Protein AF-A0A175RTV7-F1 (afdb_monomer_lite)

pLDDT: mean 84.12, std 11.76, range [58.38, 96.94]

Structure (mmCIF, N/CA/C/O backbone):
data_AF-A0A175RTV7-F1
#
_entry.id   AF-A0A175RTV7-F1
#
loop_
_atom_site.group_PDB
_atom_site.id
_atom_site.type_symbol
_atom_site.label_atom_id
_atom_site.label_alt_id
_atom_site.label_comp_id
_atom_site.label_asym_id
_atom_site.label_entity_id
_atom_site.label_seq_id
_atom_site.pdbx_PDB_ins_code
_atom_site.Cartn_x
_atom_site.Cartn_y
_atom_site.Cartn_z
_atom_site.occupancy
_atom_site.B_iso_or_equiv
_atom_site.auth_seq_id
_atom_site.auth_comp_id
_atom_site.auth_asym_id
_atom_site.auth_atom_id
_atom_site.pdbx_PDB_model_num
ATOM 1 N N . MET A 1 1 ? -11.608 0.494 -7.514 1.00 93.56 1 MET A N 1
ATOM 2 C CA . MET A 1 1 ? -11.726 1.515 -6.452 1.00 93.56 1 MET A CA 1
ATOM 3 C C . MET A 1 1 ? -10.371 1.697 -5.783 1.00 93.56 1 MET A C 1
ATOM 5 O O . MET A 1 1 ? -9.765 0.704 -5.418 1.00 93.56 1 MET A O 1
ATOM 9 N N . HIS A 1 2 ? -9.890 2.932 -5.644 1.00 95.94 2 HIS A N 1
ATOM 10 C CA . HIS A 1 2 ? -8.653 3.242 -4.916 1.00 95.94 2 HIS A CA 1
ATOM 11 C C . HIS A 1 2 ? -8.987 3.755 -3.511 1.00 95.94 2 HIS A C 1
ATOM 13 O O . HIS A 1 2 ? -9.910 4.559 -3.375 1.00 95.94 2 HIS A O 1
ATOM 19 N N . VAL A 1 3 ? -8.241 3.316 -2.498 1.00 96.69 3 VAL A N 1
ATOM 20 C CA . VAL A 1 3 ? -8.304 3.851 -1.134 1.00 96.69 3 VAL A CA 1
ATOM 21 C C . VAL A 1 3 ? -7.071 4.715 -0.880 1.00 96.69 3 VAL A C 1
ATOM 23 O O . VAL A 1 3 ? -5.946 4.215 -0.840 1.00 96.69 3 VAL A O 1
ATOM 26 N N . ASP A 1 4 ? -7.281 6.010 -0.659 1.00 96.94 4 ASP A N 1
ATOM 27 C CA . ASP A 1 4 ? -6.232 6.890 -0.148 1.00 96.94 4 ASP A CA 1
ATOM 28 C C . ASP A 1 4 ? -6.165 6.750 1.379 1.00 96.94 4 ASP A C 1
ATOM 30 O O . ASP A 1 4 ? -6.977 7.306 2.121 1.00 96.94 4 ASP A O 1
ATOM 34 N N . ALA A 1 5 ? -5.200 5.962 1.846 1.00 95.56 5 ALA A N 1
ATOM 35 C CA . ALA A 1 5 ? -4.902 5.762 3.256 1.00 95.56 5 ALA A CA 1
ATOM 36 C C . ALA A 1 5 ? -3.580 6.447 3.634 1.00 95.56 5 ALA A C 1
ATOM 38 O O . ALA A 1 5 ? -2.893 6.002 4.553 1.00 95.56 5 ALA A O 1
ATOM 39 N N . ALA A 1 6 ? -3.210 7.542 2.962 1.00 96.25 6 ALA A N 1
ATOM 40 C CA . ALA A 1 6 ? -1.899 8.152 3.126 1.00 96.25 6 ALA A CA 1
ATOM 41 C C . ALA A 1 6 ? -1.591 8.489 4.594 1.00 96.25 6 ALA A C 1
ATOM 43 O O . ALA A 1 6 ? -0.526 8.147 5.099 1.00 96.25 6 ALA A O 1
ATOM 44 N N . TYR A 1 7 ? -2.542 9.107 5.304 1.00 94.69 7 TYR A N 1
ATOM 45 C CA . TYR A 1 7 ? -2.425 9.341 6.748 1.00 94.69 7 TYR A CA 1
ATOM 46 C C . TYR A 1 7 ? -2.961 8.150 7.559 1.00 94.69 7 TYR A C 1
ATOM 48 O O . TYR A 1 7 ? -2.250 7.600 8.393 1.00 94.69 7 TYR A O 1
ATOM 56 N N . GLY A 1 8 ? -4.202 7.723 7.293 1.00 93.44 8 GLY A N 1
ATOM 57 C CA . GLY A 1 8 ? -4.914 6.722 8.102 1.00 93.44 8 GLY A CA 1
ATOM 58 C C . GLY A 1 8 ? -4.361 5.294 8.030 1.00 93.44 8 GLY A C 1
ATOM 59 O O . GLY A 1 8 ? -4.645 4.488 8.911 1.00 93.44 8 GLY A O 1
ATOM 60 N N . GLY A 1 9 ? -3.535 4.974 7.036 1.00 91.44 9 GLY A N 1
ATOM 61 C CA . GLY A 1 9 ? -2.950 3.648 6.848 1.00 91.44 9 GLY A CA 1
ATOM 62 C C . GLY A 1 9 ? -2.014 3.224 7.983 1.00 91.44 9 GLY A C 1
ATOM 63 O O . GLY A 1 9 ? -1.865 2.034 8.246 1.00 91.44 9 GLY A O 1
ATOM 64 N N . GLY A 1 10 ? -1.470 4.177 8.750 1.00 91.50 10 GLY A N 1
ATOM 65 C CA . GLY A 1 10 ? -0.723 3.871 9.973 1.00 91.50 10 GLY A CA 1
ATOM 66 C C . GLY A 1 10 ? -1.550 3.136 11.039 1.00 91.50 10 GLY A C 1
ATOM 67 O O . GLY A 1 10 ? -0.984 2.440 11.880 1.00 91.50 10 GLY A O 1
ATOM 68 N N . LEU A 1 11 ? -2.887 3.223 10.989 1.00 92.69 11 LEU A N 1
ATOM 69 C CA . LEU A 1 11 ? -3.777 2.506 11.909 1.00 92.69 11 LEU A CA 1
ATOM 70 C C . LEU A 1 11 ? -3.725 0.981 11.728 1.00 92.69 11 LEU A C 1
ATOM 72 O O . LEU A 1 11 ? -4.061 0.264 12.671 1.00 92.69 11 LEU A O 1
ATOM 76 N N . LEU A 1 12 ? -3.244 0.471 10.585 1.00 88.69 12 LEU A N 1
ATOM 7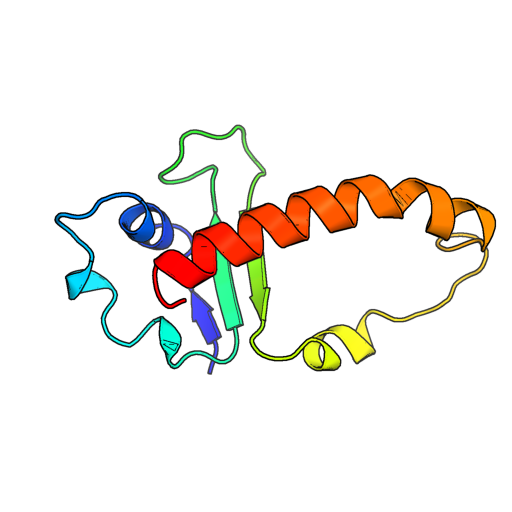7 C CA . LEU A 1 12 ? -3.038 -0.968 10.363 1.00 88.69 12 LEU A CA 1
ATOM 78 C C . LEU A 1 12 ? -2.140 -1.580 11.443 1.00 88.69 12 LEU A C 1
ATOM 80 O O . LEU A 1 12 ? -2.431 -2.650 11.978 1.00 88.69 12 LEU A O 1
ATOM 84 N N . PHE A 1 13 ? -1.107 -0.843 11.847 1.00 86.75 13 PHE A N 1
ATOM 85 C CA . PHE A 1 13 ? -0.123 -1.270 12.839 1.00 86.75 13 PHE A CA 1
ATOM 86 C C . PHE A 1 13 ? -0.647 -1.186 14.282 1.00 86.75 13 PHE A C 1
ATOM 88 O O . PHE A 1 13 ? -0.013 -1.687 15.212 1.00 86.75 13 PHE A O 1
ATOM 95 N N . LEU A 1 14 ? -1.829 -0.598 14.499 1.00 89.19 14 LEU A N 1
ATOM 96 C CA . LEU A 1 14 ? -2.418 -0.385 15.817 1.00 89.19 14 LEU A CA 1
ATOM 97 C C . LEU A 1 14 ? -3.679 -1.242 15.996 1.00 89.19 14 LEU A C 1
ATOM 99 O O . LEU A 1 14 ? -4.780 -0.858 15.607 1.00 89.19 14 LEU A O 1
ATOM 103 N N . ARG A 1 15 ? -3.549 -2.385 16.688 1.00 87.44 15 ARG A N 1
ATOM 104 C CA . ARG A 1 15 ? -4.652 -3.355 16.898 1.00 87.44 15 ARG A CA 1
ATOM 105 C C . ARG A 1 15 ? -5.976 -2.731 17.363 1.00 87.44 15 ARG A C 1
ATOM 107 O O . ARG A 1 15 ? -7.032 -3.187 16.941 1.00 87.44 15 ARG A O 1
ATOM 114 N N . ARG A 1 16 ? -5.924 -1.693 18.208 1.00 93.69 16 ARG A N 1
ATOM 115 C CA . ARG A 1 16 ? -7.104 -1.001 18.760 1.00 93.69 16 ARG A CA 1
ATOM 116 C C . ARG A 1 16 ? -7.963 -0.295 17.700 1.00 93.69 16 ARG A C 1
ATOM 118 O O . ARG A 1 16 ? -9.142 -0.081 17.953 1.00 93.69 16 ARG A O 1
ATOM 125 N N . PHE A 1 17 ? -7.395 0.067 16.552 1.00 91.44 17 PHE A N 1
ATOM 126 C CA . PHE A 1 17 ? -8.064 0.888 15.538 1.00 91.44 17 PHE A CA 1
ATOM 127 C C . PHE A 1 17 ? -8.448 0.109 14.274 1.00 91.44 17 PHE A C 1
ATOM 129 O O . PHE A 1 17 ? -8.916 0.710 13.314 1.00 91.44 17 PHE A O 1
ATOM 136 N N . ARG A 1 18 ? -8.315 -1.226 14.271 1.00 85.31 18 ARG A N 1
ATOM 137 C CA . ARG A 1 18 ? -8.610 -2.062 13.092 1.00 85.31 18 ARG A CA 1
ATOM 138 C C . ARG A 1 18 ? -10.023 -1.872 12.534 1.00 85.31 18 ARG A C 1
ATOM 140 O O . ARG A 1 18 ? -10.179 -1.842 11.322 1.00 85.31 18 ARG A O 1
ATOM 147 N N . SER A 1 19 ? -11.030 -1.692 13.391 1.00 90.81 19 SER A N 1
ATOM 148 C CA . SER A 1 19 ? -12.413 -1.472 12.941 1.00 90.81 19 SER A CA 1
ATOM 149 C C . SER A 1 19 ? -12.603 -0.161 12.171 1.00 90.81 19 SER A C 1
ATOM 151 O O . SER A 1 19 ? -13.511 -0.048 11.358 1.00 90.81 19 SER A O 1
ATOM 153 N N . GLN A 1 20 ? -11.726 0.831 12.365 1.00 92.38 20 GLN A N 1
ATOM 154 C CA . GLN A 1 20 ? -11.768 2.082 11.598 1.00 92.38 20 GLN A CA 1
ATOM 155 C C . GLN A 1 20 ? -11.322 1.901 10.142 1.00 92.38 20 GLN A C 1
ATOM 157 O O . GLN A 1 20 ? -11.507 2.807 9.335 1.00 92.38 20 GLN A O 1
ATOM 162 N N . LEU A 1 21 ? -10.730 0.749 9.816 1.00 91.06 21 LEU A N 1
ATOM 163 C CA . LEU A 1 21 ? -10.271 0.390 8.478 1.00 91.06 21 LEU A CA 1
ATOM 164 C C . LEU A 1 21 ? -11.146 -0.699 7.840 1.00 91.06 21 LEU A C 1
ATOM 166 O O . LEU A 1 21 ? -10.739 -1.321 6.860 1.00 91.06 21 LEU A O 1
ATOM 170 N N . GLU A 1 22 ? -12.342 -0.954 8.378 1.00 90.75 22 GLU A N 1
ATOM 171 C CA . GLU A 1 22 ? -13.283 -1.895 7.768 1.00 90.75 22 GLU A CA 1
ATOM 172 C C . GLU A 1 22 ? -13.542 -1.536 6.298 1.00 90.75 22 GLU A C 1
ATOM 174 O O . GLU A 1 22 ? -13.859 -0.400 5.952 1.00 90.75 22 GLU A O 1
ATOM 179 N N . GLY A 1 23 ? -13.371 -2.524 5.416 1.00 90.56 23 GLY A N 1
ATOM 180 C CA . GLY A 1 23 ? -13.534 -2.353 3.973 1.00 90.56 23 GLY A CA 1
ATOM 181 C C . GLY A 1 23 ? -12.293 -1.860 3.222 1.00 90.56 23 GLY A C 1
ATOM 182 O O . GLY A 1 23 ? -12.339 -1.840 1.993 1.00 90.56 23 GLY A O 1
ATOM 183 N N . ILE A 1 24 ? -11.172 -1.541 3.890 1.00 91.31 24 ILE A N 1
ATOM 184 C CA . ILE A 1 24 ? -9.914 -1.189 3.196 1.00 91.31 24 ILE A CA 1
ATOM 185 C C . ILE A 1 24 ? -9.476 -2.302 2.230 1.00 91.31 24 ILE A C 1
ATOM 187 O O . ILE A 1 24 ? -9.138 -2.030 1.079 1.00 91.31 24 ILE A O 1
ATOM 191 N N . ALA A 1 25 ? -9.644 -3.553 2.668 1.00 88.38 25 ALA A N 1
ATOM 192 C CA . ALA A 1 25 ? -9.394 -4.786 1.927 1.00 88.38 25 ALA A CA 1
ATOM 193 C C . ALA A 1 25 ? -10.244 -4.953 0.663 1.00 88.38 25 ALA A C 1
ATOM 195 O O . ALA A 1 25 ? -10.013 -5.880 -0.107 1.00 88.38 25 ALA A O 1
ATOM 196 N N . CYS A 1 26 ? -11.292 -4.144 0.476 1.00 90.88 26 CYS A N 1
ATOM 197 C CA . CYS A 1 26 ? -12.169 -4.192 -0.694 1.00 90.88 26 CYS A CA 1
ATOM 198 C C . CYS A 1 26 ? -11.661 -3.292 -1.833 1.00 90.88 26 CYS A C 1
ATOM 200 O O . CYS A 1 26 ? -12.178 -3.374 -2.945 1.00 90.88 26 CYS A O 1
ATOM 202 N N . GLY A 1 27 ? -10.655 -2.446 -1.584 1.00 92.31 27 GLY A N 1
ATOM 203 C CA . GLY A 1 27 ? -10.027 -1.608 -2.605 1.00 92.31 27 GLY A CA 1
ATOM 204 C C . GLY A 1 27 ? -9.229 -2.421 -3.630 1.00 92.31 27 GLY A C 1
ATOM 205 O O . GLY A 1 27 ? -8.694 -3.481 -3.330 1.00 92.31 27 GLY A O 1
ATOM 206 N N . ASP A 1 28 ? -9.125 -1.932 -4.861 1.00 94.00 28 ASP A N 1
ATOM 207 C CA . ASP A 1 28 ? -8.231 -2.498 -5.885 1.00 94.00 28 ASP A CA 1
ATOM 208 C C . ASP A 1 28 ? -6.797 -1.974 -5.744 1.00 94.00 28 ASP A C 1
ATOM 210 O O . ASP A 1 28 ? -5.851 -2.583 -6.247 1.00 94.00 28 ASP A O 1
ATOM 214 N N . SER A 1 29 ? -6.634 -0.841 -5.063 1.00 93.31 29 SER A N 1
ATOM 215 C CA . SER A 1 29 ? -5.341 -0.283 -4.689 1.00 93.31 29 SER A CA 1
ATOM 216 C C . SER A 1 29 ? -5.446 0.572 -3.430 1.00 93.31 29 SER A C 1
ATOM 218 O O . SER A 1 29 ? -6.490 1.175 -3.174 1.00 93.31 29 SER A O 1
ATOM 220 N N . VAL A 1 30 ? -4.352 0.655 -2.675 1.00 95.31 30 VAL A N 1
ATOM 221 C CA . VAL A 1 30 ? -4.240 1.432 -1.434 1.00 95.31 30 VAL A CA 1
ATOM 222 C C . VAL A 1 30 ? -2.924 2.206 -1.439 1.00 95.31 30 VAL A C 1
ATOM 224 O O . VAL A 1 30 ? -1.873 1.624 -1.702 1.00 95.31 30 VAL A O 1
ATOM 227 N N . ALA A 1 31 ? -2.964 3.506 -1.148 1.00 95.38 31 ALA A N 1
ATOM 228 C CA . ALA A 1 31 ? -1.762 4.320 -0.940 1.00 95.38 31 ALA A CA 1
ATOM 229 C C . ALA A 1 31 ? -1.563 4.625 0.551 1.00 95.38 31 ALA A C 1
ATOM 231 O O . ALA A 1 31 ? -2.531 4.944 1.240 1.00 95.38 31 ALA A O 1
ATOM 232 N N . LEU A 1 32 ? -0.323 4.541 1.043 1.00 94.75 32 LEU A N 1
ATOM 233 C CA . LEU A 1 32 ? 0.056 4.846 2.428 1.00 94.75 32 LEU A CA 1
ATOM 234 C C . LEU A 1 32 ? 1.344 5.673 2.457 1.00 94.75 32 LEU A C 1
ATOM 236 O O . LEU A 1 32 ? 2.296 5.341 1.755 1.00 94.75 32 LEU A O 1
ATOM 240 N N . ASP A 1 33 ? 1.425 6.671 3.338 1.00 95.69 33 ASP A N 1
ATOM 241 C CA . ASP A 1 33 ? 2.656 7.429 3.563 1.00 95.69 33 ASP A CA 1
ATOM 242 C C . ASP A 1 33 ? 3.246 7.083 4.928 1.00 95.69 33 ASP A C 1
ATOM 244 O O . ASP A 1 33 ? 2.746 7.481 5.985 1.00 95.69 33 ASP A O 1
ATOM 248 N N . PHE A 1 34 ? 4.375 6.385 4.921 1.00 93.19 34 PHE A N 1
ATOM 249 C CA . PHE A 1 34 ? 5.090 6.046 6.149 1.00 93.19 34 PHE A CA 1
ATOM 250 C C . PHE A 1 34 ? 5.655 7.291 6.844 1.00 93.19 34 PHE A C 1
ATOM 252 O O . PHE A 1 34 ? 5.763 7.330 8.069 1.00 93.19 34 PHE A O 1
ATOM 259 N N . HIS A 1 35 ? 5.940 8.350 6.085 1.00 95.69 35 HIS A N 1
ATOM 260 C CA . HIS A 1 35 ? 6.378 9.632 6.637 1.00 95.69 35 HIS A CA 1
ATOM 261 C C . HIS A 1 35 ? 5.264 10.445 7.322 1.00 95.69 35 HIS A C 1
ATOM 263 O O . HIS A 1 35 ? 5.527 11.533 7.831 1.00 95.69 35 HIS A O 1
ATOM 269 N N . LYS A 1 36 ? 4.023 9.936 7.346 1.00 94.69 36 LYS A N 1
ATOM 270 C CA . LYS A 1 36 ? 2.922 10.501 8.136 1.00 94.69 36 LYS A CA 1
ATOM 271 C C . LYS A 1 36 ? 2.859 9.821 9.504 1.00 94.69 36 LYS A C 1
ATOM 273 O O . LYS A 1 36 ? 3.504 10.268 10.445 1.00 94.69 36 LYS A O 1
ATOM 278 N N . MET A 1 37 ? 2.118 8.721 9.630 1.00 93.81 37 MET A N 1
ATOM 279 C CA . MET A 1 37 ? 1.867 8.089 10.934 1.00 93.81 37 MET A CA 1
ATOM 280 C C . MET A 1 37 ? 2.975 7.138 11.425 1.00 93.81 37 MET A C 1
ATOM 282 O O . MET A 1 37 ? 2.922 6.727 12.582 1.00 93.81 37 MET A O 1
ATOM 286 N N . LEU A 1 38 ? 3.962 6.783 10.591 1.00 91.25 38 LEU A N 1
ATOM 287 C CA . LEU A 1 38 ? 5.020 5.813 10.938 1.00 91.25 38 LEU A CA 1
ATOM 288 C C . LEU A 1 38 ? 6.404 6.448 11.133 1.00 91.25 38 LEU A C 1
ATOM 290 O O . LEU A 1 38 ? 7.405 5.733 11.208 1.00 91.25 38 LEU A O 1
ATOM 294 N N . PHE A 1 39 ? 6.461 7.780 11.235 1.00 93.12 39 PHE A N 1
ATOM 295 C CA . PHE A 1 39 ? 7.666 8.539 11.586 1.00 93.12 39 PHE A CA 1
ATOM 296 C C . PHE A 1 39 ? 8.889 8.249 10.696 1.00 93.12 39 PHE A C 1
ATOM 298 O O . PHE A 1 39 ? 10.027 8.411 11.134 1.00 93.12 39 PHE A O 1
ATOM 305 N N . GLN A 1 40 ? 8.673 7.834 9.443 1.00 94.75 40 GLN A N 1
ATOM 306 C CA . GLN A 1 40 ? 9.760 7.718 8.470 1.00 94.75 40 GLN A CA 1
ATOM 307 C C . GLN A 1 40 ? 10.149 9.104 7.924 1.00 94.75 40 GLN A C 1
ATOM 309 O O . GLN A 1 40 ? 9.302 9.998 7.862 1.00 94.75 40 GLN A O 1
ATOM 314 N N . PRO A 1 41 ? 11.405 9.323 7.502 1.00 96.44 41 PR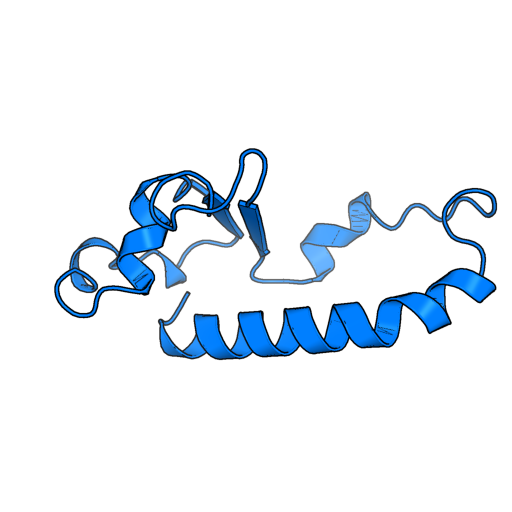O A N 1
ATOM 315 C CA . PRO A 1 41 ? 11.794 10.568 6.845 1.00 96.44 41 PRO A CA 1
ATOM 316 C C . PRO A 1 41 ? 10.981 10.838 5.569 1.00 96.44 41 PRO A C 1
ATOM 318 O O . PRO A 1 41 ? 10.663 9.923 4.809 1.00 96.44 41 PRO A O 1
ATOM 321 N N . VAL A 1 42 ? 10.670 12.111 5.311 1.00 94.88 42 VAL A N 1
ATOM 322 C CA . VAL A 1 42 ? 10.060 12.538 4.041 1.00 94.88 42 VAL A CA 1
ATOM 323 C C . VAL A 1 42 ? 11.094 12.378 2.913 1.00 94.88 42 VAL A C 1
ATOM 325 O O . VAL A 1 42 ? 12.224 12.836 3.070 1.00 94.88 42 VAL A O 1
ATOM 328 N N . SER A 1 43 ? 10.786 11.767 1.763 1.00 92.88 43 SER A N 1
ATOM 329 C CA . SER A 1 43 ? 9.514 11.162 1.322 1.00 92.88 43 SER A CA 1
ATOM 330 C C . SER A 1 43 ? 9.560 9.634 1.407 1.00 92.88 43 SER A C 1
ATOM 332 O O . SER A 1 43 ? 10.423 9.010 0.795 1.00 92.88 43 SER A O 1
ATOM 334 N N . CYS A 1 44 ? 8.601 9.026 2.110 1.00 94.69 44 CYS A N 1
ATOM 335 C CA . CYS A 1 44 ? 8.502 7.570 2.252 1.00 94.69 44 CYS A CA 1
ATOM 336 C C . CYS A 1 44 ? 7.036 7.111 2.231 1.00 94.69 44 CYS A C 1
ATOM 338 O O . CYS A 1 44 ? 6.246 7.553 3.070 1.00 94.69 44 CYS A O 1
ATOM 340 N N . GLY A 1 45 ? 6.671 6.252 1.278 1.00 92.50 45 GLY A N 1
ATOM 341 C CA . GLY A 1 45 ? 5.311 5.744 1.097 1.00 92.50 45 GLY A CA 1
ATOM 342 C C . GLY A 1 45 ? 5.266 4.534 0.166 1.00 92.50 45 GLY A C 1
ATOM 343 O O . GLY A 1 45 ? 6.275 4.172 -0.441 1.00 92.50 45 GLY A O 1
ATOM 344 N N . VAL A 1 46 ? 4.096 3.907 0.070 1.00 92.38 46 VAL A N 1
ATOM 345 C CA . VAL A 1 46 ? 3.861 2.702 -0.733 1.00 92.38 46 VAL A CA 1
ATOM 346 C C . VAL A 1 46 ? 2.508 2.772 -1.442 1.00 92.38 46 VAL A C 1
ATOM 348 O O . VAL A 1 46 ? 1.533 3.303 -0.907 1.00 92.38 46 VAL A O 1
ATOM 351 N N . LEU A 1 47 ? 2.457 2.203 -2.648 1.00 92.56 47 LEU A N 1
ATOM 352 C CA . LEU A 1 47 ? 1.230 1.905 -3.380 1.00 92.56 47 LEU A CA 1
ATOM 353 C C . LEU A 1 47 ? 1.077 0.386 -3.463 1.00 92.56 47 LEU A C 1
ATOM 355 O O . LEU A 1 47 ? 1.872 -0.288 -4.115 1.00 92.56 47 LEU A O 1
ATOM 359 N N . LEU A 1 48 ? 0.039 -0.135 -2.824 1.00 90.31 48 LEU A N 1
ATOM 360 C CA . LEU A 1 48 ? -0.358 -1.534 -2.905 1.00 90.31 48 LEU A CA 1
ATOM 361 C C . LEU A 1 48 ? -1.427 -1.676 -3.985 1.00 90.31 48 LEU A C 1
ATOM 363 O O . LEU A 1 48 ? -2.336 -0.848 -4.080 1.00 90.31 48 LEU A O 1
ATOM 367 N N . VAL A 1 49 ? -1.331 -2.723 -4.799 1.00 91.12 49 VAL A N 1
ATOM 368 C CA . VAL A 1 49 ? -2.328 -3.050 -5.825 1.00 91.12 49 VAL A CA 1
ATOM 369 C C . VAL A 1 49 ? -2.744 -4.504 -5.675 1.00 91.12 49 VAL A C 1
ATOM 371 O O . VAL A 1 49 ? -1.906 -5.378 -5.470 1.00 91.12 49 VAL A O 1
ATOM 374 N N . ARG A 1 50 ? -4.041 -4.771 -5.826 1.00 88.31 50 ARG A N 1
ATOM 375 C CA . ARG A 1 50 ? -4.610 -6.119 -5.719 1.00 88.31 50 ARG A CA 1
ATOM 376 C C . ARG A 1 50 ? -4.083 -7.064 -6.800 1.00 88.31 50 ARG A C 1
ATOM 378 O O . ARG A 1 50 ? -3.922 -8.256 -6.565 1.00 88.31 50 ARG A O 1
ATOM 385 N N . PHE A 1 51 ? -3.836 -6.536 -7.998 1.00 87.69 51 PHE A N 1
ATOM 386 C CA . PHE A 1 51 ? -3.392 -7.318 -9.148 1.00 87.69 51 PHE A CA 1
ATOM 387 C C . PHE A 1 51 ? -2.131 -6.712 -9.753 1.00 87.69 51 PHE A C 1
ATOM 389 O O . PHE A 1 51 ? -2.142 -5.558 -10.180 1.00 87.69 51 PHE A O 1
ATOM 396 N N . ALA A 1 52 ? -1.074 -7.515 -9.891 1.00 86.75 52 ALA A N 1
ATOM 397 C CA . ALA A 1 52 ? 0.185 -7.088 -10.510 1.00 86.75 52 ALA A CA 1
ATOM 398 C C . ALA A 1 52 ? 0.007 -6.559 -11.947 1.00 86.75 52 ALA A C 1
ATOM 400 O O . ALA A 1 52 ? 0.767 -5.701 -12.391 1.00 86.75 52 ALA A O 1
ATOM 401 N N . ALA A 1 53 ? -1.039 -7.007 -12.656 1.00 89.44 53 ALA A N 1
ATOM 402 C CA . ALA A 1 53 ? -1.408 -6.502 -13.979 1.00 89.44 53 ALA A CA 1
ATOM 403 C C . ALA A 1 53 ? -1.658 -4.979 -14.005 1.00 89.44 53 ALA A C 1
ATOM 405 O O . ALA A 1 53 ? -1.497 -4.358 -15.054 1.00 89.44 53 ALA A O 1
ATOM 406 N N . ALA A 1 54 ? -1.981 -4.359 -12.863 1.00 89.25 54 ALA A N 1
ATOM 407 C CA . ALA A 1 54 ? -2.103 -2.908 -12.739 1.00 89.25 54 ALA A CA 1
ATOM 408 C C . ALA A 1 54 ? -0.791 -2.166 -13.057 1.00 89.25 54 ALA A C 1
ATOM 410 O O . ALA A 1 54 ? -0.832 -0.999 -13.442 1.00 89.25 54 ALA A O 1
ATOM 411 N N . PHE A 1 55 ? 0.363 -2.837 -12.957 1.00 88.88 55 PHE A N 1
ATOM 412 C CA . PHE A 1 55 ? 1.660 -2.262 -13.311 1.00 88.88 55 PHE A CA 1
ATOM 413 C C . PHE A 1 55 ? 2.039 -2.412 -14.789 1.00 88.88 55 PHE A C 1
ATOM 415 O O . PHE A 1 55 ? 3.062 -1.868 -15.199 1.00 88.88 55 PHE A O 1
ATOM 422 N N . ALA A 1 56 ? 1.230 -3.082 -15.619 1.00 88.75 56 ALA A N 1
ATOM 423 C CA . ALA A 1 56 ? 1.531 -3.261 -17.043 1.00 88.75 56 ALA A CA 1
ATOM 424 C C . ALA A 1 56 ? 1.868 -1.948 -17.793 1.00 88.75 56 ALA A C 1
ATOM 426 O O . ALA A 1 56 ? 2.815 -1.963 -18.581 1.00 88.75 56 ALA A O 1
ATOM 427 N N . PRO A 1 57 ? 1.212 -0.796 -17.528 1.00 88.25 57 PRO A N 1
ATOM 428 C CA . PRO A 1 57 ? 1.582 0.477 -18.156 1.00 88.25 57 PRO A CA 1
ATOM 429 C C . PRO A 1 57 ? 2.994 0.978 -17.806 1.00 88.25 57 PRO A C 1
ATOM 431 O O . PRO A 1 57 ? 3.574 1.745 -18.569 1.00 88.25 57 PRO A O 1
ATOM 434 N N . PHE A 1 58 ? 3.560 0.545 -16.674 1.00 83.75 58 PHE A N 1
ATOM 435 C CA . PHE A 1 58 ? 4.908 0.911 -16.227 1.00 83.75 58 PHE A CA 1
ATOM 436 C C . PHE A 1 58 ? 5.993 -0.038 -16.751 1.00 83.75 58 PHE A C 1
ATOM 438 O O . PHE A 1 58 ? 7.178 0.230 -16.569 1.00 83.75 58 PHE A O 1
ATOM 445 N N . ALA A 1 59 ? 5.624 -1.121 -17.442 1.00 82.50 59 ALA A N 1
ATOM 446 C CA . ALA A 1 59 ? 6.558 -2.125 -17.953 1.00 82.50 59 ALA A CA 1
ATOM 447 C C . ALA A 1 59 ? 7.327 -1.673 -19.214 1.00 82.50 59 ALA A C 1
ATOM 449 O O . ALA A 1 59 ? 7.762 -2.503 -20.015 1.00 82.50 59 ALA A O 1
ATOM 450 N N . LEU A 1 60 ? 7.508 -0.361 -19.413 1.00 84.19 60 LEU A N 1
ATOM 451 C CA . LEU A 1 60 ? 8.286 0.164 -20.527 1.00 84.19 60 LEU A CA 1
ATOM 452 C C . LEU A 1 60 ? 9.740 -0.301 -20.396 1.00 84.19 60 LEU A C 1
ATOM 454 O O . LEU A 1 60 ? 10.483 0.092 -19.492 1.00 84.19 60 LEU A O 1
ATOM 458 N N . LYS A 1 61 ? 10.168 -1.121 -21.351 1.00 81.62 61 LYS A N 1
ATOM 459 C CA . LYS A 1 61 ? 11.565 -1.502 -21.480 1.00 81.62 61 LYS A CA 1
ATOM 460 C C . LYS A 1 61 ? 12.300 -0.441 -22.295 1.00 81.62 61 LYS A C 1
ATOM 462 O O . LYS A 1 61 ? 12.108 -0.335 -23.500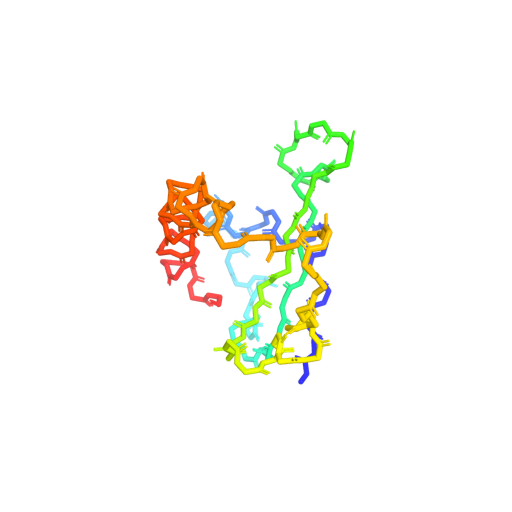 1.00 81.62 61 LYS A O 1
ATOM 467 N N . ALA A 1 62 ? 13.173 0.302 -21.626 1.00 85.88 62 ALA A N 1
ATOM 468 C CA . ALA A 1 62 ? 14.204 1.111 -22.261 1.00 85.88 62 ALA A CA 1
ATOM 469 C C . ALA A 1 62 ? 15.561 0.548 -21.841 1.00 85.88 62 ALA A C 1
ATOM 471 O O . ALA A 1 62 ? 15.828 0.447 -20.646 1.00 85.88 62 ALA A O 1
ATOM 472 N N . ASP A 1 63 ? 16.418 0.167 -22.787 1.00 85.12 63 ASP A N 1
ATOM 473 C CA . ASP A 1 63 ? 17.679 -0.518 -22.462 1.00 85.12 63 ASP A CA 1
ATOM 474 C C . ASP A 1 63 ? 18.642 0.343 -21.631 1.00 85.12 63 ASP A C 1
ATOM 476 O O . ASP A 1 63 ? 19.445 -0.193 -20.873 1.00 85.12 63 ASP A O 1
ATOM 480 N N . CYS A 1 64 ? 18.523 1.670 -21.711 1.00 86.94 64 CYS A N 1
ATOM 481 C CA . CYS A 1 64 ? 19.291 2.605 -20.890 1.00 86.94 64 CYS A CA 1
ATOM 482 C C . CYS A 1 64 ? 18.807 2.710 -19.433 1.00 86.94 64 CYS A C 1
ATOM 484 O O . CYS A 1 64 ? 19.590 3.110 -18.576 1.00 86.94 64 CYS A O 1
ATOM 486 N N . LEU A 1 65 ? 17.548 2.366 -19.145 1.00 85.25 65 LEU A N 1
ATOM 487 C CA . LEU A 1 65 ? 16.962 2.433 -17.797 1.00 85.25 65 LEU A CA 1
ATOM 488 C C . LEU A 1 65 ? 16.855 1.047 -17.154 1.00 85.25 65 LEU A C 1
ATOM 490 O O . LEU A 1 65 ? 17.106 0.893 -15.964 1.00 85.25 65 LEU A O 1
ATOM 494 N N . ASN A 1 66 ? 16.534 0.034 -17.961 1.00 83.19 66 ASN A N 1
ATOM 495 C CA . ASN A 1 66 ? 16.260 -1.338 -17.545 1.00 83.19 66 ASN A CA 1
ATOM 496 C C . ASN A 1 66 ? 17.132 -2.345 -18.335 1.00 83.19 66 ASN A C 1
ATOM 498 O O . ASN A 1 66 ? 16.586 -3.208 -19.045 1.00 83.19 66 ASN A O 1
ATOM 502 N N . PRO A 1 67 ? 18.481 -2.252 -18.278 1.00 84.94 67 PRO A N 1
ATOM 503 C CA . PRO A 1 67 ? 19.341 -3.235 -18.922 1.00 84.94 67 PRO A CA 1
ATOM 504 C C . PRO A 1 67 ? 19.208 -4.592 -18.220 1.00 84.94 67 PRO A C 1
ATOM 506 O O . PRO A 1 67 ? 18.933 -4.683 -17.024 1.00 84.94 67 PRO A O 1
ATOM 509 N N . ALA A 1 68 ? 19.429 -5.680 -18.962 1.00 80.81 68 ALA A N 1
ATOM 510 C CA . ALA A 1 68 ? 19.252 -7.041 -18.442 1.00 80.81 68 ALA A CA 1
ATOM 511 C C . ALA A 1 68 ? 20.158 -7.366 -17.235 1.00 80.81 68 ALA A C 1
ATOM 513 O O . ALA A 1 68 ? 19.848 -8.256 -16.446 1.00 80.81 68 ALA A O 1
ATOM 514 N N . SER A 1 69 ? 21.271 -6.644 -17.078 1.00 78.88 69 SER A N 1
ATOM 515 C CA . SER A 1 69 ? 22.154 -6.741 -15.914 1.00 78.88 69 SER A CA 1
ATOM 516 C C . SER A 1 69 ? 21.497 -6.246 -14.623 1.00 78.88 69 SER A C 1
ATOM 518 O O . SER A 1 69 ? 21.746 -6.833 -13.572 1.00 78.88 69 SER A O 1
ATOM 520 N N . THR A 1 70 ? 20.629 -5.229 -14.684 1.00 75.75 70 THR A N 1
ATOM 521 C CA . THR A 1 70 ? 19.981 -4.650 -13.496 1.00 75.75 70 THR A CA 1
ATOM 522 C C . THR A 1 70 ? 18.936 -5.585 -12.898 1.00 75.75 70 THR A C 1
ATOM 524 O O . THR A 1 70 ?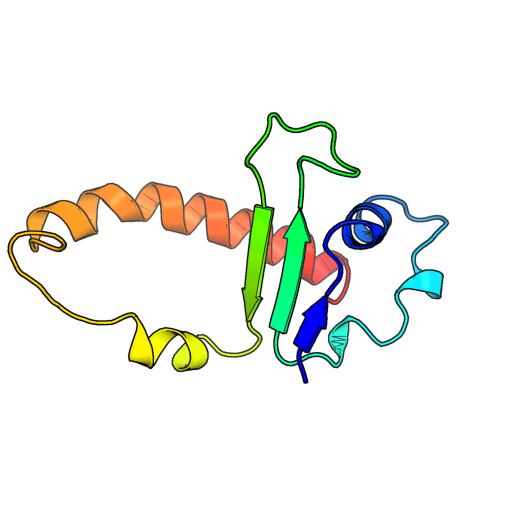 18.796 -5.613 -11.683 1.00 75.75 70 THR A O 1
ATOM 527 N N . LEU A 1 71 ? 18.265 -6.420 -13.704 1.00 67.06 71 LEU A N 1
ATOM 528 C CA . LEU A 1 71 ? 17.232 -7.350 -13.214 1.00 67.06 71 LEU A CA 1
ATOM 529 C C . LEU A 1 71 ? 17.744 -8.302 -12.118 1.00 67.06 71 LEU A C 1
ATOM 531 O O . LEU A 1 71 ? 16.997 -8.634 -11.207 1.00 67.06 71 LEU A O 1
ATOM 535 N N . ARG A 1 72 ? 19.028 -8.685 -12.148 1.00 66.50 72 ARG A N 1
ATOM 536 C CA . ARG A 1 72 ? 19.634 -9.525 -11.097 1.00 66.50 72 ARG A CA 1
ATOM 537 C C . ARG A 1 72 ? 19.927 -8.760 -9.806 1.00 66.50 72 ARG A C 1
ATOM 539 O O . ARG A 1 72 ? 20.007 -9.365 -8.748 1.00 66.50 72 ARG A O 1
ATOM 546 N N . ALA A 1 73 ? 20.117 -7.445 -9.893 1.00 70.19 73 ALA A N 1
ATOM 547 C CA . ALA A 1 73 ? 20.451 -6.605 -8.747 1.00 70.19 73 ALA A CA 1
ATOM 548 C C . ALA A 1 73 ? 19.219 -6.221 -7.909 1.00 70.19 73 ALA A C 1
ATOM 550 O O . ALA A 1 73 ? 19.375 -5.880 -6.741 1.00 70.19 73 ALA A O 1
ATOM 551 N N . VAL A 1 74 ? 18.010 -6.287 -8.482 1.00 70.25 74 VAL A N 1
ATOM 552 C CA . VAL A 1 74 ? 16.748 -5.965 -7.786 1.00 70.25 74 VAL A CA 1
ATOM 553 C C . VAL A 1 74 ? 16.053 -7.170 -7.149 1.00 70.25 74 VAL A C 1
ATOM 555 O O . VAL A 1 74 ? 15.164 -6.959 -6.330 1.00 70.25 74 VAL A O 1
ATOM 558 N N . GLU A 1 75 ? 16.462 -8.411 -7.436 1.00 70.38 75 GLU A N 1
ATOM 559 C CA . GLU A 1 75 ? 15.889 -9.596 -6.770 1.00 70.38 75 GLU A CA 1
ATOM 560 C C . GLU A 1 75 ? 15.889 -9.531 -5.228 1.00 70.38 75 GLU A C 1
ATOM 562 O O . GLU A 1 75 ? 14.858 -9.861 -4.640 1.00 70.38 75 GLU A O 1
ATOM 567 N N . PRO A 1 76 ? 16.952 -9.054 -4.545 1.00 67.19 76 PRO A N 1
ATOM 568 C CA . PRO A 1 76 ? 16.951 -8.945 -3.084 1.00 67.19 76 PRO A CA 1
ATOM 569 C C . PRO A 1 76 ? 15.918 -7.934 -2.569 1.00 67.19 76 PRO A C 1
ATOM 571 O O . PRO A 1 76 ? 15.244 -8.179 -1.576 1.00 67.19 76 PRO A O 1
ATOM 574 N N . VAL A 1 77 ? 15.754 -6.816 -3.281 1.00 69.38 77 VAL A N 1
ATOM 575 C CA . VAL A 1 77 ? 14.786 -5.763 -2.935 1.00 69.38 77 VAL A CA 1
ATOM 576 C C . VAL A 1 77 ? 13.356 -6.265 -3.131 1.00 69.38 77 VAL A C 1
ATOM 578 O O . VAL A 1 77 ? 12.481 -5.988 -2.317 1.00 69.38 77 VAL A O 1
ATOM 581 N N . LEU A 1 78 ? 13.111 -7.044 -4.188 1.00 64.19 78 LEU A N 1
ATOM 582 C CA . LEU A 1 78 ? 11.811 -7.671 -4.428 1.00 64.19 78 LEU A CA 1
ATOM 583 C C . LEU A 1 78 ? 11.456 -8.688 -3.336 1.00 64.19 78 LEU A C 1
ATOM 585 O O . LEU A 1 78 ? 10.286 -8.778 -2.968 1.00 64.19 78 LEU A O 1
ATOM 589 N N . ALA A 1 79 ? 12.442 -9.409 -2.794 1.00 65.69 79 ALA A N 1
ATOM 590 C CA . ALA A 1 79 ? 12.235 -10.315 -1.666 1.00 65.69 79 ALA A CA 1
ATOM 591 C C . ALA A 1 79 ? 11.836 -9.557 -0.384 1.00 65.69 79 ALA A C 1
ATOM 593 O O . ALA A 1 79 ? 10.843 -9.915 0.243 1.00 65.69 79 ALA A O 1
ATOM 594 N N . GLU A 1 80 ? 12.520 -8.458 -0.044 1.00 66.25 80 GLU A N 1
ATOM 595 C CA . GLU A 1 80 ? 12.144 -7.612 1.104 1.00 66.25 80 GLU A CA 1
ATOM 596 C C . GLU A 1 80 ? 10.749 -6.981 0.938 1.00 66.25 80 GLU A C 1
ATOM 598 O O . GLU A 1 80 ? 9.965 -6.917 1.888 1.00 66.25 80 GLU A O 1
ATOM 603 N N . MET A 1 81 ? 10.392 -6.549 -0.278 1.00 61.84 81 MET A N 1
ATOM 604 C CA . MET A 1 81 ? 9.050 -6.024 -0.556 1.00 61.84 81 MET A CA 1
ATOM 605 C C . MET A 1 81 ? 7.967 -7.110 -0.470 1.00 61.84 81 MET A C 1
ATOM 607 O O . MET A 1 81 ? 6.839 -6.809 -0.074 1.00 61.84 81 MET A O 1
ATOM 611 N N . ALA A 1 82 ? 8.288 -8.361 -0.813 1.00 63.78 82 ALA A N 1
ATOM 612 C CA . ALA A 1 82 ? 7.376 -9.494 -0.670 1.00 63.78 82 ALA A CA 1
ATOM 613 C C . ALA A 1 82 ? 7.126 -9.850 0.805 1.00 63.78 82 ALA A C 1
ATOM 615 O O . ALA A 1 82 ? 5.987 -10.143 1.169 1.00 63.78 82 ALA A O 1
ATOM 616 N N . ASP A 1 83 ? 8.144 -9.752 1.663 1.00 65.25 83 ASP A N 1
ATOM 617 C CA . ASP A 1 83 ? 7.988 -9.934 3.111 1.00 65.25 83 ASP A CA 1
ATOM 618 C C . ASP A 1 83 ? 7.092 -8.849 3.721 1.00 65.25 83 ASP A C 1
ATOM 620 O O . ASP A 1 83 ? 6.180 -9.160 4.492 1.00 65.25 83 ASP A O 1
ATOM 624 N N . LEU A 1 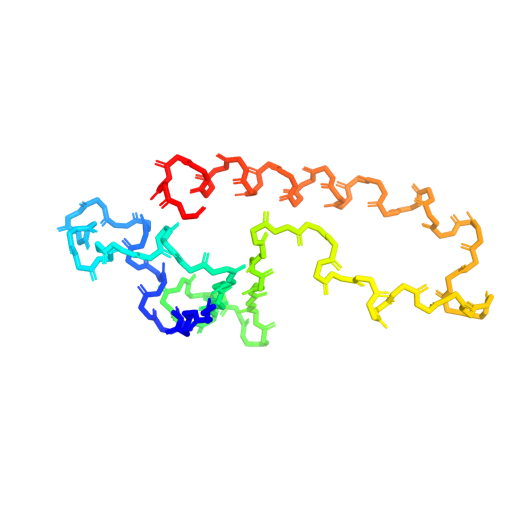84 ? 7.272 -7.586 3.313 1.00 63.50 84 LEU A N 1
ATOM 625 C CA . LEU A 1 84 ? 6.397 -6.485 3.724 1.00 63.50 84 LEU A CA 1
ATOM 626 C C . LEU A 1 84 ? 4.950 -6.704 3.251 1.00 63.50 84 LEU A C 1
ATOM 628 O O . LEU A 1 84 ? 4.010 -6.473 4.010 1.00 63.50 84 LEU A O 1
ATOM 632 N N . ALA A 1 85 ? 4.758 -7.185 2.019 1.00 62.53 85 ALA A N 1
ATOM 633 C CA . ALA A 1 85 ? 3.439 -7.545 1.501 1.00 62.53 85 ALA A CA 1
ATOM 634 C C . ALA A 1 85 ? 2.799 -8.686 2.313 1.00 62.53 85 ALA A C 1
ATOM 636 O O . ALA A 1 85 ? 1.625 -8.595 2.665 1.00 62.53 85 ALA A O 1
ATOM 637 N N . GLY A 1 86 ? 3.565 -9.715 2.687 1.00 63.72 86 GLY A N 1
ATOM 638 C CA . GLY A 1 86 ? 3.095 -10.794 3.561 1.00 63.72 86 GLY A CA 1
ATOM 639 C C . GLY A 1 86 ? 2.760 -10.323 4.979 1.00 63.72 86 GLY A C 1
ATOM 640 O O . GLY A 1 86 ? 1.848 -10.851 5.619 1.00 63.72 86 GLY A O 1
ATOM 641 N N . GLU A 1 87 ? 3.458 -9.307 5.486 1.00 63.28 87 GLU A N 1
ATOM 642 C CA . GLU A 1 87 ? 3.137 -8.685 6.766 1.00 63.28 87 GLU A CA 1
ATOM 643 C C . GLU A 1 87 ? 1.833 -7.881 6.688 1.00 63.28 87 GLU A C 1
ATOM 645 O O . GLU A 1 87 ? 1.011 -7.983 7.597 1.00 63.28 87 GLU A O 1
ATOM 650 N N . LEU A 1 88 ? 1.601 -7.173 5.577 1.00 64.31 88 LEU A N 1
ATOM 651 C CA . LEU A 1 88 ? 0.359 -6.452 5.274 1.00 64.31 88 LEU A CA 1
ATOM 652 C C . LEU A 1 88 ? -0.847 -7.387 5.091 1.00 64.31 88 LEU A C 1
ATOM 654 O O . LEU A 1 88 ? -1.935 -7.071 5.572 1.00 64.31 88 LEU A O 1
ATOM 658 N N . ASP A 1 89 ? -0.645 -8.577 4.525 1.00 65.94 89 ASP A N 1
ATOM 659 C CA . ASP A 1 89 ? -1.682 -9.605 4.354 1.00 65.94 89 ASP A CA 1
ATOM 660 C C . ASP A 1 89 ? -2.264 -10.066 5.713 1.00 65.94 89 ASP A C 1
ATOM 662 O O . ASP A 1 89 ? -3.459 -10.337 5.855 1.00 65.94 89 ASP A O 1
ATOM 666 N N . ARG A 1 90 ? -1.454 -10.033 6.788 1.00 63.69 90 ARG A N 1
ATOM 667 C CA . ARG A 1 90 ? -1.907 -10.286 8.180 1.00 63.69 90 ARG A CA 1
ATOM 668 C C . ARG A 1 90 ? -2.851 -9.213 8.722 1.00 63.69 90 ARG A C 1
ATOM 670 O O . ARG A 1 90 ? -3.471 -9.406 9.776 1.00 63.69 90 ARG A O 1
ATOM 677 N N . PHE A 1 91 ? -2.911 -8.064 8.063 1.00 60.59 91 PHE A N 1
ATOM 678 C CA . PHE A 1 91 ? -3.825 -6.976 8.379 1.00 60.59 91 PHE A CA 1
ATOM 679 C C . PHE A 1 91 ? -5.048 -6.958 7.455 1.00 60.59 91 PHE A C 1
ATOM 681 O O . PHE A 1 91 ? -5.894 -6.086 7.637 1.00 60.59 91 PHE A O 1
ATOM 688 N N . HIS A 1 92 ? -5.185 -7.954 6.566 1.00 61.03 92 HIS A N 1
ATOM 689 C CA . HIS A 1 92 ? -6.269 -8.072 5.591 1.00 61.03 92 HIS A CA 1
ATOM 690 C C . HIS A 1 92 ? -6.403 -6.802 4.737 1.00 61.03 92 HIS A C 1
ATOM 692 O O . HIS A 1 92 ? -7.479 -6.213 4.697 1.00 61.03 92 HIS A O 1
ATOM 698 N N . VAL A 1 93 ? -5.312 -6.346 4.117 1.00 58.38 93 VAL A N 1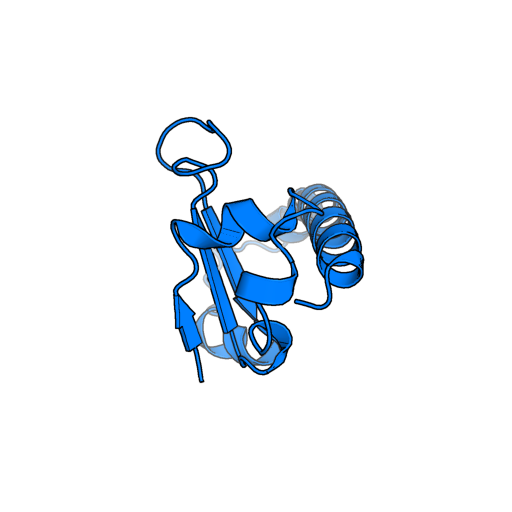
ATOM 699 C CA . VAL A 1 93 ? -5.300 -5.201 3.183 1.00 58.38 93 VAL A CA 1
ATOM 700 C C . VAL A 1 93 ? -5.089 -5.697 1.769 1.00 58.38 93 VAL A C 1
ATOM 702 O O . VAL A 1 93 ? -4.187 -6.539 1.595 1.00 58.38 93 VAL A O 1
#

Organism: NCBI:txid401562

Foldseek 3Di:
DEAECAQVVLCLVPPVCLVVCPCVLVHQKYKYACVHNVVDPPGGIDIDGPDPVVCVVVPDDDCVVCPPVVVVVCVVVVVVVVVVVVVVVVSSD

Secondary structure (DSSP, 8-state):
-EEE-TTGGGGGG-GGGGGGGTTGGG-SEEEEEHHHHT-PPSS-EEEEES-GGGGGGG----TTTS-TTTHHHHHHHHHHHHHHHHHHHTTT-

Sequence (93 aa):
MHVDAAYGGGLLFLRRFRSQLEGIACGDSVALDFHKMLFQPVSCGVLLVRFAAAFAPFALKADCLNPASTLRAVEPVLAEMADLAGELDRFHV

InterPro domains:
  IPR002129 Pyridoxal phosphate-dependent decarboxylase, major domain [PF00282] (1-51)
  IPR015421 Pyridoxal phosphate-dependent transferase, major domain [G3DSA:3.40.640.10] (1-82)
  IPR015424 Pyridoxal phosphate-dependent transferase [SSF53383] (1-67)
  IPR021115 Pyridoxal-phosphate binding site [PS00392] (29-50)

Radius of gyration: 15.29 Å; chains: 1; bounding box: 36×23×41 Å